Protein AF-A0A3R9HX48-F1 (afdb_monomer_lite)

Organism: Streptococcus oralis (NCBI:txid1303)

Foldseek 3Di:
DPAFDWDADPNFIWTAHHVRDTDEQDARPVGFHHYNVRTTD

Secondary structure (DSSP, 8-state):
---SEEEEETTEEEEE-TTSPBP-SEE-TTSPEE-TTSEE-

Radius of gyration: 9.1 Å; chains: 1; bounding box: 20×15×22 Å

Structure (mmCIF, N/CA/C/O backbone):
data_AF-A0A3R9HX48-F1
#
_entry.id   AF-A0A3R9HX48-F1
#
loop_
_atom_site.group_PDB
_atom_site.id
_atom_site.type_symbol
_atom_site.label_atom_id
_atom_site.label_alt_id
_atom_site.label_comp_id
_atom_site.label_asym_id
_atom_site.label_entity_id
_atom_site.label_seq_id
_atom_site.pdbx_PDB_ins_code
_atom_site.Cartn_x
_atom_site.Cartn_y
_atom_site.Cartn_z
_atom_site.occupancy
_atom_site.B_iso_or_equiv
_atom_site.auth_seq_id
_atom_site.auth_comp_id
_atom_site.au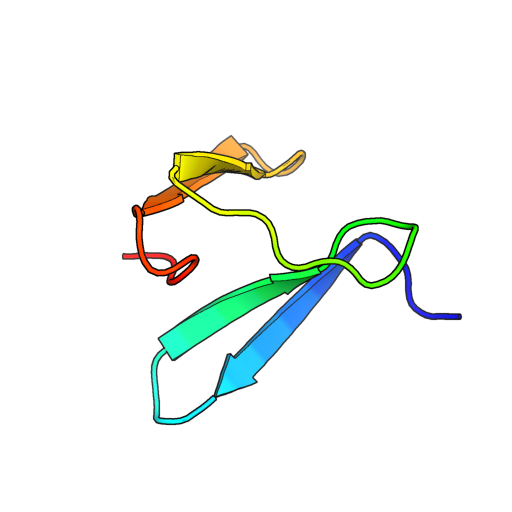th_asym_id
_atom_site.auth_atom_id
_atom_site.pdbx_PDB_model_num
ATOM 1 N N . MET A 1 1 ? -14.778 0.592 -13.785 1.00 50.34 1 MET A N 1
ATOM 2 C CA . MET A 1 1 ? -14.410 0.040 -12.459 1.00 50.34 1 MET A CA 1
ATOM 3 C C . MET A 1 1 ? -13.295 0.910 -11.900 1.00 50.34 1 MET A C 1
ATOM 5 O O . MET A 1 1 ? -12.438 1.284 -12.687 1.00 50.34 1 MET A O 1
ATOM 9 N N . LYS A 1 2 ? -13.334 1.322 -10.622 1.00 51.50 2 LYS A N 1
ATOM 10 C CA . LYS A 1 2 ? -12.296 2.188 -10.027 1.00 51.50 2 LYS A CA 1
ATOM 11 C C . LYS A 1 2 ? -10.995 1.397 -9.851 1.00 51.50 2 LYS A C 1
ATOM 13 O O . LYS A 1 2 ? -10.767 0.755 -8.836 1.00 51.50 2 LYS A O 1
ATOM 18 N N . SER A 1 3 ? -10.211 1.399 -10.912 1.00 63.47 3 SER A N 1
ATOM 19 C CA . SER A 1 3 ? -8.850 0.900 -11.038 1.00 63.47 3 SER A CA 1
ATOM 20 C C . SER A 1 3 ? -7.862 1.907 -10.449 1.00 63.47 3 SER A C 1
ATOM 22 O O . SER A 1 3 ? -8.033 3.093 -10.719 1.00 63.47 3 SER A O 1
ATOM 24 N N . ASN A 1 4 ? -6.829 1.446 -9.731 1.00 78.81 4 ASN A N 1
ATOM 25 C CA . ASN A 1 4 ? -5.784 2.283 -9.109 1.00 78.81 4 ASN A CA 1
ATOM 26 C C . ASN A 1 4 ? -6.313 3.137 -7.947 1.00 78.81 4 ASN A C 1
ATOM 28 O O . ASN A 1 4 ? -6.292 4.365 -7.995 1.00 78.81 4 ASN A O 1
ATOM 32 N N . ALA A 1 5 ? -6.848 2.478 -6.919 1.00 87.75 5 ALA A N 1
ATOM 33 C CA . ALA A 1 5 ? -7.462 3.159 -5.784 1.00 87.75 5 ALA A CA 1
ATOM 34 C C . ALA A 1 5 ? -7.007 2.584 -4.441 1.00 87.75 5 ALA A C 1
ATOM 36 O O . ALA A 1 5 ? -6.833 1.373 -4.282 1.00 87.75 5 ALA A O 1
ATOM 37 N N . TRP A 1 6 ? -6.891 3.478 -3.465 1.00 91.00 6 TRP A N 1
ATOM 38 C CA . TRP A 1 6 ? -6.675 3.149 -2.066 1.00 91.00 6 TRP A CA 1
ATOM 39 C C . TRP A 1 6 ? -7.994 2.762 -1.394 1.00 91.00 6 TRP A C 1
ATOM 41 O O . TRP A 1 6 ? -8.996 3.471 -1.508 1.00 91.00 6 TRP A O 1
ATOM 51 N N . ILE A 1 7 ? -7.984 1.649 -0.669 1.00 91.44 7 ILE A N 1
ATOM 52 C CA . ILE A 1 7 ? -9.087 1.198 0.178 1.00 91.44 7 ILE A CA 1
ATOM 53 C C . ILE A 1 7 ? -8.615 1.167 1.628 1.00 91.44 7 ILE A C 1
ATOM 55 O O . ILE A 1 7 ? -7.489 0.758 1.909 1.00 91.44 7 ILE A O 1
ATOM 59 N N . LYS A 1 8 ? -9.476 1.594 2.549 1.00 91.69 8 LYS A N 1
ATOM 60 C CA . LYS A 1 8 ? -9.217 1.493 3.984 1.00 91.69 8 LYS A CA 1
ATOM 61 C C . LYS A 1 8 ? -10.006 0.312 4.540 1.00 91.69 8 LYS A C 1
ATOM 63 O O . LYS A 1 8 ? -11.230 0.312 4.454 1.00 91.69 8 LYS A O 1
ATOM 68 N N . ASP A 1 9 ? -9.312 -0.662 5.118 1.00 90.38 9 ASP A N 1
ATOM 69 C CA . ASP A 1 9 ? -9.907 -1.786 5.847 1.00 90.38 9 ASP A CA 1
ATOM 70 C C . ASP A 1 9 ? -9.233 -1.918 7.214 1.00 90.38 9 ASP A C 1
ATOM 72 O O . ASP A 1 9 ? -8.008 -1.899 7.302 1.00 90.38 9 ASP A O 1
ATOM 76 N N . LYS A 1 10 ? -10.023 -2.022 8.290 1.00 88.56 10 LYS A N 1
ATOM 77 C CA . LYS A 1 10 ? -9.529 -2.219 9.672 1.00 88.56 10 LYS A CA 1
ATOM 78 C C . LYS A 1 10 ? -8.347 -1.307 10.051 1.00 88.56 10 LYS A C 1
ATOM 80 O O . LYS A 1 10 ? -7.330 -1.769 10.565 1.00 88.56 10 LYS A O 1
ATOM 85 N N . ASP A 1 11 ? -8.484 -0.018 9.742 1.00 90.56 11 ASP A N 1
ATOM 86 C CA . ASP A 1 11 ? -7.467 1.024 9.955 1.00 90.56 11 ASP A CA 1
ATOM 87 C C . ASP A 1 11 ? -6.145 0.867 9.195 1.00 90.56 11 ASP A C 1
ATOM 89 O O . ASP A 1 11 ? -5.179 1.576 9.466 1.00 90.56 11 ASP A O 1
ATOM 93 N N . LYS A 1 12 ? -6.121 0.019 8.170 1.00 91.88 12 LYS A N 1
ATOM 94 C CA . LYS A 1 12 ? -4.996 -0.135 7.252 1.00 91.88 12 LYS A CA 1
ATOM 95 C C . LYS A 1 12 ? -5.404 0.249 5.842 1.00 91.88 12 LYS A C 1
ATOM 97 O O . LYS A 1 12 ? -6.543 0.043 5.424 1.00 91.88 12 LYS A O 1
ATOM 102 N N . TRP A 1 13 ? -4.457 0.816 5.111 1.00 93.38 13 TRP A N 1
ATOM 103 C CA . TRP A 1 13 ? -4.648 1.194 3.720 1.00 93.38 13 TRP A CA 1
ATOM 104 C C . TRP A 1 13 ? -4.108 0.110 2.802 1.00 93.38 13 TRP A C 1
ATOM 106 O O . TRP A 1 13 ? -3.013 -0.396 3.016 1.00 93.38 13 TRP A O 1
ATOM 116 N N . TYR A 1 14 ? -4.860 -0.223 1.765 1.00 92.81 14 TYR A N 1
ATOM 117 C CA . TYR A 1 14 ? -4.498 -1.217 0.765 1.00 92.81 14 TYR A CA 1
ATOM 118 C C . TYR A 1 14 ? -4.695 -0.620 -0.620 1.00 92.81 14 TYR A C 1
ATOM 120 O O . TYR A 1 14 ? -5.640 0.136 -0.843 1.00 92.81 14 TYR A O 1
ATOM 128 N N . TYR A 1 15 ? -3.830 -0.972 -1.564 1.00 92.88 15 TYR A N 1
ATOM 129 C CA . TYR A 1 15 ? -3.929 -0.464 -2.928 1.00 92.88 15 TYR A CA 1
ATOM 130 C C . TYR A 1 15 ? -4.472 -1.527 -3.874 1.00 92.88 15 TYR A C 1
ATOM 132 O O . TYR A 1 15 ? -3.930 -2.632 -3.950 1.00 92.88 15 TYR A O 1
ATOM 140 N N . LEU A 1 16 ? -5.516 -1.185 -4.629 1.00 91.00 16 LEU A N 1
ATOM 141 C CA . LEU A 1 16 ? -6.070 -2.029 -5.681 1.00 91.00 16 LEU A CA 1
ATOM 142 C C . LEU A 1 16 ? -5.558 -1.576 -7.046 1.00 91.00 16 LEU A C 1
ATOM 144 O O . LEU A 1 16 ? -5.732 -0.424 -7.445 1.00 91.00 16 LEU A O 1
ATOM 148 N N . ASN A 1 17 ? -4.970 -2.512 -7.786 1.00 87.69 17 ASN A N 1
ATOM 149 C CA . ASN A 1 17 ? -4.544 -2.288 -9.159 1.00 87.69 17 ASN A CA 1
ATOM 150 C C . ASN A 1 17 ? -5.739 -2.163 -10.116 1.00 87.69 17 ASN A C 1
ATOM 152 O O . ASN A 1 17 ? -6.907 -2.271 -9.729 1.00 87.69 17 ASN A O 1
ATOM 156 N N . SER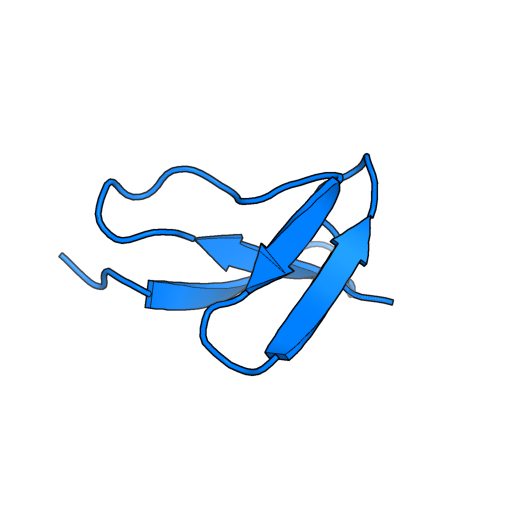 A 1 18 ? -5.454 -1.968 -11.402 1.00 85.12 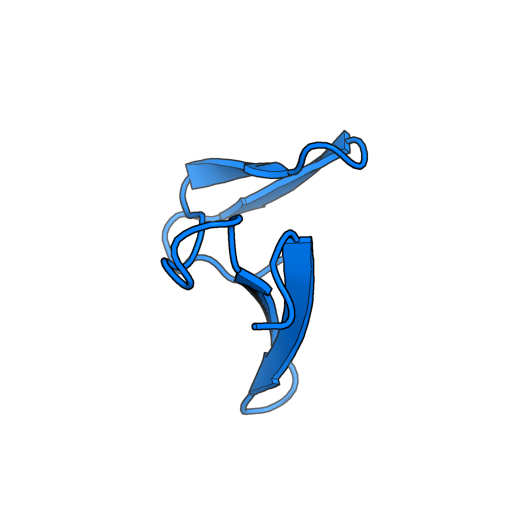18 SER A N 1
ATOM 157 C CA . SER A 1 18 ? -6.503 -1.755 -12.394 1.00 85.12 18 SER A CA 1
ATOM 158 C C . SER A 1 18 ? -7.434 -2.940 -12.637 1.00 85.12 18 SER A C 1
ATOM 160 O O . SER A 1 18 ? -8.573 -2.758 -13.062 1.00 85.12 18 SER A O 1
ATOM 162 N N . SER A 1 19 ? -6.984 -4.142 -12.297 1.00 85.88 19 SER A N 1
ATOM 163 C CA . SER A 1 19 ? -7.776 -5.370 -12.326 1.00 85.88 19 SER A CA 1
ATOM 164 C C . SER A 1 19 ? -8.558 -5.613 -11.027 1.00 85.88 19 SER A C 1
ATOM 166 O O . SER A 1 19 ? -9.161 -6.672 -10.884 1.00 85.88 19 SER A O 1
ATOM 168 N N . GLY A 1 20 ? -8.518 -4.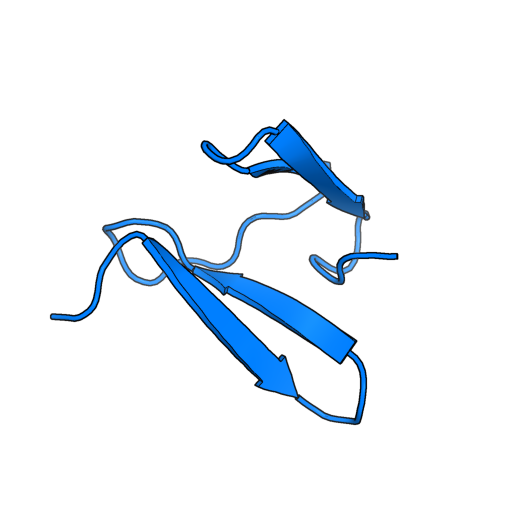684 -10.062 1.00 85.25 20 GLY A N 1
ATOM 169 C CA . GLY A 1 20 ? -9.138 -4.837 -8.742 1.00 85.25 20 GLY A CA 1
ATOM 170 C C . GLY A 1 20 ? -8.390 -5.796 -7.812 1.00 85.25 20 GLY A C 1
ATOM 171 O O . GLY A 1 20 ? -8.922 -6.181 -6.773 1.00 85.25 20 GLY A O 1
ATOM 172 N N . LYS A 1 21 ? -7.163 -6.202 -8.162 1.00 88.06 21 LYS A N 1
ATOM 173 C CA . LYS A 1 21 ? -6.313 -7.034 -7.305 1.00 88.06 21 LYS A CA 1
ATOM 174 C C . LYS A 1 21 ? -5.505 -6.156 -6.361 1.00 88.06 21 LYS A C 1
ATOM 176 O O . LYS A 1 21 ? -4.926 -5.154 -6.773 1.00 88.06 21 LYS A O 1
ATOM 181 N N . MET A 1 22 ? -5.423 -6.578 -5.107 1.00 90.62 22 MET A N 1
ATOM 182 C CA . MET A 1 22 ? -4.602 -5.921 -4.099 1.00 90.62 22 MET A CA 1
ATOM 183 C C . MET A 1 22 ? -3.111 -6.094 -4.409 1.00 90.62 22 MET A C 1
ATOM 185 O O . MET A 1 22 ? -2.647 -7.210 -4.658 1.00 90.62 22 MET A O 1
ATOM 189 N N . LEU A 1 23 ? -2.364 -4.995 -4.371 1.00 91.19 23 LEU A N 1
ATOM 190 C CA . LEU A 1 23 ? -0.907 -5.022 -4.405 1.00 91.19 23 LEU A CA 1
ATOM 191 C C . LEU A 1 23 ? -0.357 -5.443 -3.036 1.00 91.19 23 LEU A C 1
ATOM 193 O O . LEU A 1 23 ? -0.890 -5.060 -1.998 1.00 91.19 23 LEU A O 1
ATOM 197 N N . ARG A 1 24 ? 0.722 -6.230 -3.029 1.00 94.12 24 ARG A N 1
ATOM 198 C CA . ARG A 1 24 ? 1.455 -6.622 -1.816 1.00 94.12 24 ARG A CA 1
ATOM 199 C C . ARG A 1 24 ? 2.931 -6.808 -2.118 1.00 94.12 24 ARG A C 1
ATOM 201 O O . ARG A 1 24 ? 3.268 -7.255 -3.214 1.00 94.12 24 ARG A O 1
ATOM 208 N N . ASN A 1 25 ? 3.775 -6.518 -1.134 1.00 93.56 25 ASN A N 1
ATOM 209 C CA . ASN A 1 25 ? 5.229 -6.643 -1.217 1.00 93.56 25 ASN A CA 1
ATOM 210 C C . ASN A 1 25 ? 5.812 -5.937 -2.456 1.00 93.56 25 ASN A C 1
ATOM 212 O O . ASN A 1 25 ? 6.616 -6.504 -3.196 1.00 93.56 25 ASN A O 1
ATOM 216 N N . THR A 1 26 ? 5.310 -4.739 -2.750 1.00 93.19 26 THR A N 1
ATOM 217 C CA . THR A 1 26 ? 5.644 -3.993 -3.967 1.00 93.19 26 THR A CA 1
ATOM 218 C C . THR A 1 26 ? 5.385 -2.502 -3.773 1.00 93.19 26 THR A C 1
ATOM 220 O O . THR A 1 26 ? 4.797 -2.091 -2.774 1.00 93.19 26 THR A O 1
ATOM 223 N N . TYR A 1 27 ? 5.817 -1.690 -4.732 1.00 90.44 27 TYR A N 1
ATOM 224 C CA . TYR A 1 27 ? 5.519 -0.265 -4.761 1.00 90.44 27 TYR A CA 1
ATOM 225 C C . TYR A 1 27 ? 4.247 -0.019 -5.570 1.00 90.44 27 TYR A C 1
ATOM 227 O O . TYR A 1 27 ? 4.054 -0.569 -6.656 1.00 90.44 27 TYR A O 1
ATOM 235 N N . THR A 1 28 ? 3.364 0.806 -5.023 1.00 89.56 28 THR A N 1
ATOM 236 C CA . THR A 1 28 ? 2.235 1.370 -5.760 1.00 89.56 28 THR A CA 1
ATOM 237 C C . THR A 1 28 ? 2.755 2.289 -6.873 1.00 89.56 28 THR A C 1
ATOM 239 O O . THR A 1 28 ? 3.860 2.826 -6.752 1.00 89.56 28 THR A O 1
ATOM 242 N N . PRO A 1 29 ? 1.972 2.516 -7.943 1.00 87.12 29 PRO A N 1
ATOM 243 C CA . PRO A 1 29 ? 2.306 3.494 -8.984 1.00 87.12 29 PRO A CA 1
ATOM 244 C C . PRO A 1 29 ? 2.579 4.902 -8.437 1.00 87.12 29 PRO A C 1
ATOM 246 O O . PRO A 1 29 ? 3.317 5.669 -9.045 1.00 87.12 29 PRO A O 1
ATOM 249 N N . ASP A 1 30 ? 2.012 5.206 -7.269 1.00 85.50 30 ASP A N 1
ATOM 250 C CA . ASP A 1 30 ? 2.132 6.486 -6.576 1.00 85.50 30 ASP A CA 1
ATOM 251 C C . ASP A 1 30 ? 3.449 6.597 -5.771 1.00 85.50 30 ASP A C 1
ATOM 253 O O . ASP A 1 30 ? 3.741 7.639 -5.191 1.00 85.50 30 ASP A O 1
ATOM 257 N N . GLY A 1 31 ? 4.250 5.524 -5.712 1.00 88.81 31 GLY A N 1
ATOM 258 C CA . GLY A 1 31 ? 5.541 5.482 -5.019 1.00 88.81 31 GLY A CA 1
ATOM 259 C C . GLY A 1 31 ? 5.489 4.978 -3.573 1.00 88.81 31 GLY A C 1
ATOM 260 O O . GLY A 1 31 ? 6.527 4.894 -2.921 1.00 88.81 31 GLY A O 1
ATOM 261 N N . TYR A 1 32 ? 4.320 4.589 -3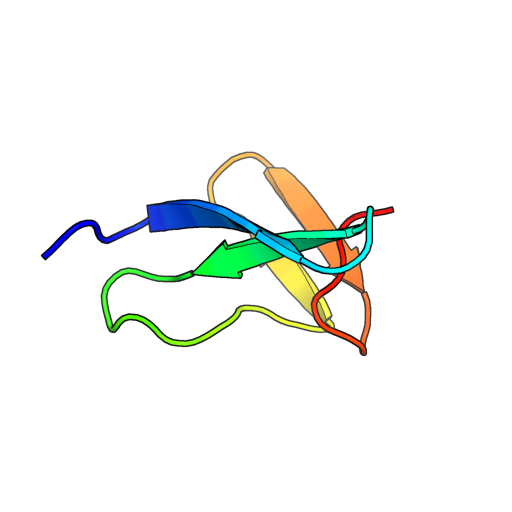.059 1.00 90.81 32 TYR A N 1
ATOM 262 C CA . TYR A 1 32 ? 4.198 4.029 -1.708 1.00 90.81 32 TYR A CA 1
ATOM 263 C C . TYR A 1 32 ? 4.470 2.531 -1.680 1.00 90.81 32 TYR A C 1
ATOM 265 O O . TYR A 1 32 ? 3.929 1.792 -2.502 1.00 90.81 32 TYR A O 1
ATOM 273 N N . TYR A 1 33 ? 5.241 2.065 -0.701 1.00 91.06 33 TYR A N 1
ATOM 274 C CA . TYR A 1 33 ? 5.468 0.640 -0.492 1.00 91.06 33 TYR A CA 1
ATOM 275 C C . TYR A 1 33 ? 4.308 0.002 0.275 1.00 91.06 33 TYR A C 1
ATOM 277 O O . TYR A 1 33 ? 3.932 0.464 1.352 1.00 91.06 33 TYR A O 1
ATOM 285 N N . VAL A 1 34 ? 3.762 -1.085 -0.260 1.00 92.44 34 VAL A N 1
ATOM 286 C CA . VAL A 1 34 ? 2.818 -1.951 0.452 1.00 92.44 34 VAL A CA 1
ATOM 287 C C . VAL A 1 34 ? 3.545 -3.208 0.911 1.00 92.44 34 VAL A C 1
ATOM 289 O O . VAL A 1 34 ? 4.215 -3.883 0.125 1.00 92.44 34 VAL A O 1
ATOM 292 N N . GLY A 1 35 ? 3.412 -3.541 2.194 1.00 91.94 35 GLY A N 1
ATOM 293 C CA . GLY A 1 35 ? 4.093 -4.684 2.800 1.00 91.94 35 GLY A CA 1
ATOM 294 C C . GLY A 1 35 ? 3.554 -6.035 2.322 1.00 91.94 35 GLY A C 1
ATOM 295 O O . GLY A 1 35 ? 2.657 -6.121 1.481 1.00 91.94 35 GLY A O 1
ATOM 296 N N . ASN A 1 36 ? 4.064 -7.131 2.888 1.00 92.12 36 ASN A N 1
ATOM 297 C CA . ASN A 1 36 ? 3.645 -8.495 2.526 1.00 92.12 36 ASN A CA 1
ATOM 298 C C . ASN A 1 36 ? 2.139 -8.760 2.740 1.00 92.12 36 ASN A C 1
ATOM 300 O O . ASN A 1 36 ? 1.524 -9.546 2.021 1.00 92.12 36 ASN A O 1
ATOM 304 N N . SER A 1 37 ? 1.523 -8.067 3.699 1.00 90.38 37 SER A N 1
ATOM 305 C CA . SER A 1 37 ? 0.077 -8.104 3.942 1.00 90.38 37 SER A CA 1
ATOM 306 C C . SER A 1 37 ? -0.740 -7.290 2.929 1.00 90.38 37 SER A C 1
ATOM 308 O O . SER A 1 37 ? -1.964 -7.324 2.986 1.00 90.38 37 SER A O 1
ATOM 310 N N . GLY A 1 38 ? -0.089 -6.539 2.036 1.00 91.38 38 GLY A N 1
ATOM 311 C CA . GLY A 1 38 ? -0.712 -5.544 1.160 1.00 91.38 38 GLY A CA 1
ATOM 312 C C . GLY A 1 38 ? -1.083 -4.240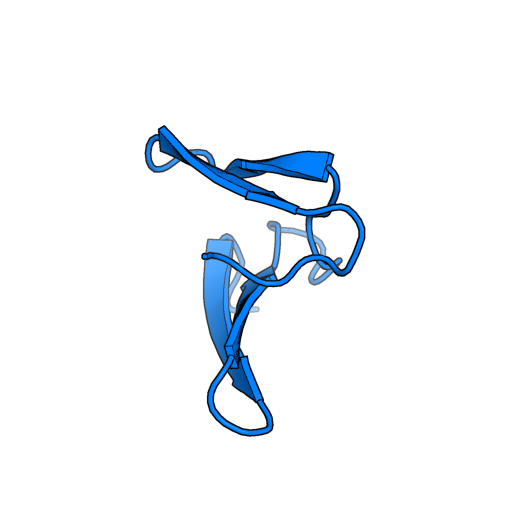 1.859 1.00 91.38 38 GLY A C 1
ATOM 313 O O . GLY A 1 38 ? -1.520 -3.303 1.196 1.00 91.38 38 GLY A O 1
ATOM 314 N N . ALA A 1 39 ? -0.896 -4.171 3.181 1.00 92.38 39 ALA A N 1
ATOM 315 C CA . ALA A 1 39 ? -1.098 -2.948 3.930 1.00 92.38 39 ALA A CA 1
ATOM 316 C C . ALA A 1 39 ? 0.063 -1.988 3.660 1.00 92.38 39 ALA A C 1
ATOM 318 O O . ALA A 1 39 ? 1.236 -2.366 3.752 1.00 92.38 39 ALA A O 1
ATOM 319 N N . TRP A 1 40 ? -0.278 -0.750 3.344 1.00 89.62 40 TRP A N 1
ATOM 320 C CA . TRP A 1 40 ? 0.622 0.382 3.465 1.00 89.62 40 TRP A CA 1
ATOM 321 C C . TRP A 1 40 ? 0.963 0.607 4.942 1.00 89.62 40 TRP A C 1
ATOM 323 O O . TRP A 1 40 ? 0.113 0.386 5.813 1.00 89.62 40 TRP A O 1
ATOM 333 N N . GLN A 1 41 ? 2.223 0.960 5.197 1.00 80.44 41 GLN A N 1
ATOM 334 C CA . GLN A 1 41 ? 2.735 1.308 6.525 1.00 80.44 41 GLN A CA 1
ATOM 335 C C . GLN A 1 41 ? 2.585 2.796 6.799 1.00 80.44 41 GLN A C 1
ATOM 337 O O . GLN A 1 41 ? 2.868 3.583 5.871 1.00 80.44 41 GLN A O 1
#

Sequence (41 aa):
MKSNAWIKDKDKWYYLNSSGKMLRNTYTPDGYYVGNSGAWQ

InterPro domains:
  IPR018337 Cell wall/choline-binding repeat [PF19085] (1-40)
  IPR018337 Cell wall/choline-binding repeat [PS51170] (3-22)

pLDDT: mean 87.22, std 9.72, range [50.34, 94.12]